Protein AF-A0A661NWC5-F1 (afdb_monomer_lite)

Structure (mmCIF, N/CA/C/O backbone):
data_AF-A0A661NWC5-F1
#
_entry.id   AF-A0A661NWC5-F1
#
loop_
_atom_site.group_PDB
_atom_site.id
_atom_site.type_symbol
_atom_site.label_atom_id
_atom_site.label_alt_id
_atom_site.label_comp_id
_atom_site.label_asym_id
_atom_site.label_entity_id
_atom_site.label_seq_id
_atom_site.pdbx_PDB_ins_code
_atom_site.Cartn_x
_atom_site.Cartn_y
_atom_site.Cartn_z
_atom_site.occupancy
_atom_site.B_iso_or_equiv
_atom_site.auth_seq_id
_atom_site.auth_comp_id
_atom_site.auth_asym_id
_atom_site.auth_atom_id
_atom_site.pdbx_PDB_model_num
ATOM 1 N N . MET A 1 1 ? -30.680 -27.297 28.674 1.00 61.94 1 MET A N 1
ATOM 2 C CA . MET A 1 1 ? -30.090 -26.200 27.873 1.00 61.94 1 MET A CA 1
ATOM 3 C C . MET A 1 1 ? -28.987 -25.549 28.690 1.00 61.94 1 MET A C 1
ATOM 5 O O . MET A 1 1 ? -29.243 -25.219 29.840 1.00 61.94 1 MET A O 1
ATOM 9 N N . ALA A 1 2 ? -27.773 -25.426 28.151 1.00 77.12 2 ALA A N 1
ATOM 10 C CA . ALA A 1 2 ? -26.668 -24.765 28.848 1.00 77.12 2 ALA A CA 1
ATOM 11 C C . ALA A 1 2 ? -26.857 -23.238 28.813 1.00 77.12 2 ALA A C 1
ATOM 13 O O . ALA A 1 2 ? -27.143 -22.677 27.757 1.00 77.12 2 ALA A O 1
ATOM 14 N N . LYS A 1 3 ? -26.712 -22.567 29.961 1.00 83.31 3 LYS A N 1
ATOM 15 C CA . LYS A 1 3 ? -26.749 -21.101 30.053 1.00 83.31 3 LYS A CA 1
ATOM 16 C C . LYS A 1 3 ? -25.387 -20.556 29.621 1.00 83.31 3 LYS A C 1
ATOM 18 O O . LYS A 1 3 ? -24.421 -20.681 30.365 1.00 83.31 3 LYS A O 1
ATOM 23 N N . VAL A 1 4 ? -25.308 -19.968 28.429 1.00 86.00 4 VAL A N 1
ATOM 24 C CA . VAL A 1 4 ? -24.108 -19.245 27.984 1.00 86.00 4 VAL A CA 1
ATOM 25 C C . VAL A 1 4 ? -24.123 -17.862 28.632 1.00 86.00 4 VAL A C 1
ATOM 27 O O . VAL A 1 4 ? -25.045 -17.081 28.404 1.00 86.00 4 VAL A O 1
ATOM 30 N N . ILE A 1 5 ? -23.131 -17.575 29.477 1.00 88.88 5 ILE A N 1
ATOM 31 C CA . ILE A 1 5 ? -22.942 -16.255 30.089 1.00 88.88 5 ILE A CA 1
ATOM 32 C C . ILE A 1 5 ? -21.983 -15.478 29.187 1.00 88.88 5 ILE A C 1
ATOM 34 O O . ILE A 1 5 ? -20.805 -15.814 29.099 1.00 88.88 5 ILE A O 1
ATOM 38 N N . LEU A 1 6 ? -22.501 -14.473 28.484 1.00 89.06 6 LEU A N 1
ATOM 39 C CA . LEU A 1 6 ? -21.695 -13.575 27.664 1.00 89.06 6 LEU A CA 1
ATOM 40 C C . LEU A 1 6 ? -21.258 -12.378 28.508 1.00 89.06 6 LEU A C 1
ATOM 42 O O . LEU A 1 6 ? -22.082 -11.754 29.175 1.00 89.06 6 LEU A O 1
ATOM 46 N N . HIS A 1 7 ? -19.970 -12.051 28.448 1.00 87.19 7 HIS A N 1
ATOM 47 C CA . HIS A 1 7 ? -19.422 -10.824 29.013 1.00 87.19 7 HIS A CA 1
ATOM 48 C C . HIS A 1 7 ? -19.127 -9.853 27.865 1.00 87.19 7 HIS A C 1
ATOM 50 O O . HIS A 1 7 ? -18.389 -10.229 26.951 1.00 87.19 7 HIS A O 1
ATOM 56 N N . PRO A 1 8 ? -19.698 -8.636 27.869 1.00 86.56 8 PRO A N 1
ATOM 57 C CA . PRO A 1 8 ? -19.384 -7.647 26.849 1.00 86.56 8 PRO A CA 1
ATOM 58 C C . PRO A 1 8 ? -17.909 -7.240 26.946 1.00 86.56 8 PRO A C 1
ATOM 60 O O . PRO A 1 8 ? -17.355 -7.118 28.040 1.00 86.56 8 PRO A O 1
ATOM 63 N N . ILE A 1 9 ? -17.273 -7.040 25.792 1.00 90.50 9 ILE A N 1
ATOM 64 C CA . ILE A 1 9 ? -15.918 -6.492 25.707 1.00 90.50 9 ILE A CA 1
ATOM 65 C C . ILE A 1 9 ? -16.049 -4.992 25.442 1.00 90.50 9 ILE A C 1
ATOM 67 O O . ILE A 1 9 ? -16.525 -4.597 24.382 1.00 90.50 9 ILE A O 1
ATOM 71 N N . GLY A 1 10 ? -15.593 -4.174 26.392 1.00 88.69 10 GLY A N 1
ATOM 72 C CA . GLY A 1 10 ? -15.628 -2.712 26.291 1.00 88.69 10 GLY A CA 1
ATOM 73 C C . GLY A 1 10 ? -16.987 -2.089 26.630 1.00 88.69 10 GLY A C 1
ATOM 74 O O . GLY A 1 10 ? -17.879 -2.757 27.150 1.00 88.69 10 GLY A O 1
ATOM 75 N N . SER A 1 11 ? -17.106 -0.790 26.358 1.00 89.88 11 SER A N 1
ATOM 76 C CA . SER A 1 11 ? -18.326 0.018 26.493 1.00 89.88 11 SER A CA 1
ATOM 77 C C . SER A 1 11 ? -18.811 0.481 25.118 1.00 89.88 11 SER A C 1
ATOM 79 O O . SER A 1 11 ? -18.056 0.419 24.139 1.00 89.88 11 SER A O 1
ATOM 81 N N . SER A 1 12 ? -20.05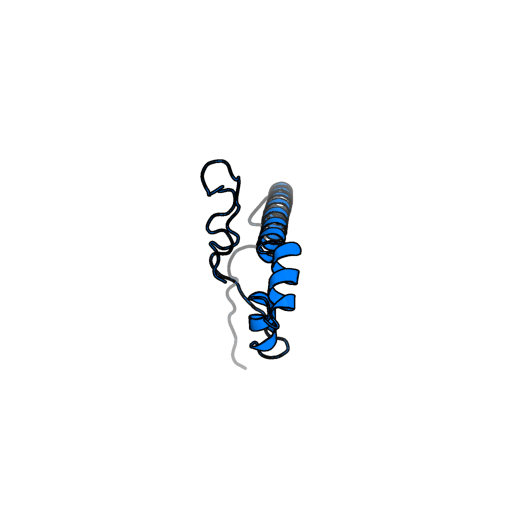2 0.964 25.030 1.00 90.44 12 SER A N 1
ATOM 82 C CA . SER A 1 12 ? -20.527 1.585 23.789 1.00 90.44 12 SER A CA 1
ATOM 83 C C . SER A 1 12 ? -19.736 2.865 23.482 1.00 90.44 12 SER A C 1
ATOM 85 O O . SER A 1 12 ? -19.072 3.435 24.355 1.00 90.44 12 SER A O 1
ATOM 87 N N . VAL A 1 13 ? -19.769 3.318 22.227 1.00 90.50 13 VAL A N 1
ATOM 88 C CA . VAL A 1 13 ? -19.083 4.561 21.836 1.00 90.50 13 VAL A CA 1
ATOM 89 C C . VAL A 1 13 ? -19.715 5.750 22.553 1.00 90.50 13 VAL A C 1
ATOM 91 O O . VAL A 1 13 ? -18.996 6.633 23.011 1.00 90.50 13 VAL A O 1
ATOM 94 N N . GLU A 1 14 ? -21.039 5.728 22.694 1.00 89.38 14 GLU A N 1
ATOM 95 C CA . GLU A 1 14 ? -21.841 6.748 23.362 1.00 89.38 14 GLU A CA 1
ATOM 96 C C . GLU A 1 14 ? -21.522 6.843 24.861 1.00 89.38 14 GLU A C 1
ATOM 98 O O . GLU A 1 14 ? -21.565 7.929 25.433 1.00 89.38 14 GLU A O 1
ATOM 103 N N . GLU A 1 15 ? -21.184 5.715 25.495 1.00 89.38 15 GLU A N 1
ATOM 104 C CA . GLU A 1 15 ? -20.727 5.661 26.889 1.00 89.38 15 GLU A CA 1
ATOM 105 C C . GLU A 1 15 ? -19.259 6.081 27.040 1.00 89.38 15 GLU A C 1
ATOM 107 O O . GLU A 1 15 ? -18.887 6.683 28.047 1.00 89.38 15 GLU A O 1
ATOM 112 N N . ALA A 1 16 ? -18.413 5.748 26.062 1.00 87.81 16 ALA A N 1
ATOM 113 C CA . ALA A 1 16 ? -16.971 5.977 26.131 1.00 87.81 16 ALA A CA 1
ATOM 114 C C . ALA A 1 16 ? -16.560 7.417 25.791 1.00 87.81 16 ALA A C 1
ATOM 116 O O . ALA A 1 16 ? -15.547 7.902 26.299 1.00 87.81 16 ALA A O 1
ATOM 117 N N . LEU A 1 17 ? -17.288 8.072 24.881 1.00 89.50 17 LEU A N 1
ATOM 118 C CA . LEU A 1 17 ? -16.904 9.333 24.247 1.00 89.50 17 LEU A CA 1
ATOM 119 C C . LEU A 1 17 ? -18.129 10.211 23.977 1.00 89.50 17 LEU A C 1
ATOM 121 O O . LEU A 1 17 ? -19.195 9.734 23.596 1.00 89.50 17 LEU A O 1
ATOM 125 N N . ALA A 1 18 ? -17.948 11.529 24.070 1.00 85.31 18 ALA A N 1
ATOM 126 C CA . ALA A 1 18 ? -18.942 12.459 23.552 1.00 85.31 18 ALA A CA 1
ATOM 127 C C . ALA A 1 18 ? -19.073 12.295 22.024 1.00 85.31 18 ALA A C 1
ATOM 129 O O . ALA A 1 18 ? -18.071 12.164 21.317 1.00 85.31 18 ALA A O 1
ATOM 130 N N . GLY A 1 19 ? -20.300 12.361 21.493 1.00 82.69 19 GLY A N 1
ATOM 131 C CA . GLY A 1 19 ? -20.558 12.151 20.059 1.00 8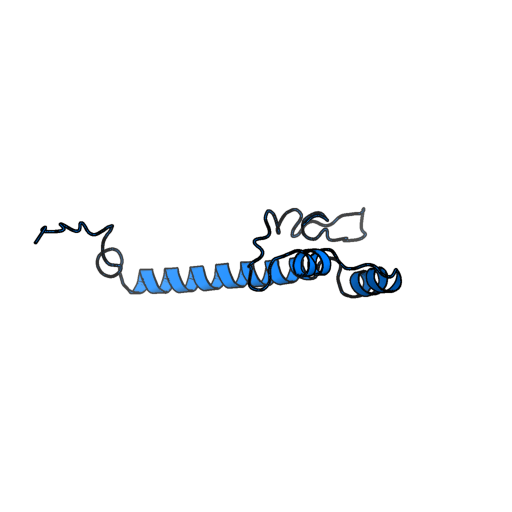2.69 19 GLY A CA 1
ATOM 132 C C . GLY A 1 19 ? -19.744 13.074 19.139 1.00 82.69 19 GLY A C 1
ATOM 133 O O . GLY A 1 19 ? -19.239 12.636 18.109 1.00 82.69 19 GLY A O 1
ATOM 134 N N . GLN A 1 20 ? -19.517 14.328 19.545 1.00 85.12 20 GLN A N 1
ATOM 135 C CA . GLN A 1 20 ? -18.685 15.273 18.790 1.00 85.12 20 GLN A CA 1
ATOM 136 C C . GLN A 1 20 ? -17.212 14.833 18.702 1.00 85.12 20 GLN A C 1
ATOM 138 O O . GLN A 1 20 ? -16.574 15.010 17.658 1.00 85.12 20 GLN A O 1
ATOM 143 N N . ASP A 1 21 ? -16.667 14.246 19.769 1.00 93.12 21 ASP A N 1
ATOM 144 C CA . ASP A 1 21 ? -15.294 13.735 19.784 1.00 93.12 21 ASP A CA 1
ATOM 145 C C . ASP A 1 21 ? -15.169 12.491 18.905 1.00 93.12 21 ASP A C 1
ATOM 147 O O . ASP A 1 21 ? -14.182 12.341 18.178 1.00 93.12 21 ASP A O 1
ATOM 151 N N . TYR A 1 22 ? -16.184 11.621 18.917 1.00 93.31 22 TYR A N 1
ATOM 152 C CA . TYR A 1 22 ? -16.251 10.472 18.018 1.00 93.31 22 TYR A CA 1
ATOM 153 C C . TYR A 1 22 ? -16.230 10.907 16.549 1.00 93.31 22 TYR A C 1
ATOM 155 O O . TYR A 1 22 ? -15.340 10.484 15.809 1.00 93.31 22 TYR A O 1
ATOM 163 N N . GLU A 1 23 ? -17.125 11.808 16.140 1.00 93.94 23 GLU A N 1
ATOM 164 C CA . GLU A 1 23 ? -17.196 12.273 14.748 1.00 93.94 23 GLU A CA 1
ATOM 165 C C . GLU A 1 23 ? -15.900 12.960 14.302 1.00 93.94 23 GLU A C 1
ATOM 167 O O . GLU A 1 23 ? -15.389 12.710 13.206 1.00 93.94 23 GLU A O 1
ATOM 172 N N . THR A 1 24 ? -15.299 13.763 15.184 1.00 96.19 24 THR A N 1
ATOM 173 C CA . THR A 1 24 ? -14.002 14.407 14.928 1.00 96.19 24 THR A CA 1
ATOM 174 C C . THR A 1 24 ? -12.898 13.367 14.715 1.00 96.19 24 THR A C 1
ATOM 176 O O . THR A 1 24 ? -12.087 13.478 13.787 1.00 96.19 24 THR A O 1
ATOM 179 N N . ASN A 1 25 ? -12.868 12.319 15.541 1.00 95.94 25 ASN A N 1
ATOM 180 C CA . ASN A 1 25 ? -11.912 11.224 15.405 1.00 95.94 25 ASN A CA 1
ATOM 181 C C . ASN A 1 25 ? -12.138 10.416 14.124 1.00 95.94 25 ASN A C 1
ATOM 183 O O . ASN A 1 25 ? -11.168 10.123 13.421 1.00 95.94 25 ASN A O 1
ATOM 187 N N . VAL A 1 26 ? -13.392 10.105 13.790 1.00 96.62 26 VAL A N 1
ATOM 188 C CA . VAL A 1 26 ? -13.764 9.402 12.556 1.00 96.62 26 VAL A CA 1
ATOM 189 C C . VAL A 1 26 ? -13.327 10.201 11.332 1.00 96.62 26 VAL A C 1
ATOM 191 O O . VAL A 1 26 ? -12.666 9.645 10.452 1.00 96.62 26 VAL A O 1
ATOM 194 N N . ALA A 1 27 ? -13.631 11.499 11.278 1.00 97.88 27 ALA A N 1
ATOM 195 C CA . ALA A 1 27 ? -13.236 12.367 10.171 1.00 97.88 27 ALA A CA 1
ATOM 196 C C . ALA A 1 27 ? -11.709 12.402 9.998 1.00 97.88 27 ALA A C 1
ATOM 198 O O . ALA A 1 27 ? -11.193 12.164 8.903 1.00 97.88 27 ALA A O 1
ATOM 199 N N . ARG A 1 28 ? -10.975 12.593 11.101 1.00 98.25 28 ARG A N 1
ATOM 200 C CA . ARG A 1 28 ? -9.506 12.599 11.110 1.00 98.25 28 ARG A CA 1
ATOM 201 C C . ARG A 1 28 ? -8.910 11.266 10.649 1.00 98.25 28 ARG A C 1
ATOM 203 O O . ARG A 1 28 ? -7.898 11.255 9.948 1.00 98.25 28 ARG A O 1
ATOM 210 N N . MET A 1 29 ? -9.501 10.140 11.047 1.00 98.31 29 MET A N 1
ATOM 211 C CA . MET A 1 29 ? -9.042 8.818 10.613 1.00 98.31 29 MET A CA 1
ATOM 212 C C . MET A 1 29 ? -9.338 8.569 9.135 1.00 98.31 29 MET A C 1
ATOM 214 O O . MET A 1 29 ? -8.452 8.092 8.431 1.00 98.31 29 MET A O 1
ATOM 218 N N . LYS A 1 30 ? -10.519 8.961 8.640 1.00 98.56 30 LYS A N 1
ATOM 219 C CA . LYS A 1 30 ? -10.867 8.875 7.212 1.00 98.56 30 LYS A CA 1
ATOM 220 C C . LYS A 1 30 ? -9.869 9.638 6.342 1.00 98.56 30 LYS A C 1
ATOM 222 O O . LYS A 1 30 ? -9.368 9.079 5.370 1.00 98.56 30 LYS A O 1
ATOM 227 N N . GLU A 1 31 ? -9.526 10.868 6.721 1.00 98.50 31 GLU A N 1
ATOM 228 C CA . GLU A 1 31 ? -8.532 11.679 6.005 1.00 98.50 31 GLU A CA 1
ATOM 229 C C . GLU A 1 31 ? -7.161 10.980 5.946 1.00 98.50 31 GLU A C 1
ATOM 231 O O . GLU A 1 31 ? -6.538 10.877 4.886 1.00 98.50 31 GLU A O 1
ATOM 236 N N . ARG A 1 32 ? -6.690 10.453 7.084 1.00 98.38 32 ARG A N 1
ATOM 237 C CA . ARG A 1 32 ? -5.400 9.751 7.162 1.00 98.38 32 ARG A CA 1
ATOM 238 C C . ARG A 1 32 ? -5.392 8.469 6.338 1.00 98.38 32 ARG A C 1
ATOM 240 O O . ARG A 1 32 ? -4.399 8.216 5.658 1.00 98.38 32 ARG A O 1
ATOM 247 N N . THR A 1 33 ? -6.470 7.690 6.378 1.00 98.19 33 THR A N 1
ATOM 248 C CA . THR A 1 33 ? -6.611 6.471 5.573 1.00 98.19 33 THR A CA 1
ATOM 249 C C . THR A 1 33 ? -6.585 6.805 4.087 1.00 98.19 33 THR A C 1
ATOM 251 O O . THR A 1 33 ? -5.732 6.279 3.380 1.00 98.19 33 THR A O 1
ATOM 254 N N . ALA A 1 34 ? -7.389 7.775 3.640 1.00 98.38 34 ALA A N 1
ATOM 255 C CA . ALA A 1 34 ? -7.408 8.209 2.242 1.00 98.38 34 ALA A CA 1
ATOM 256 C C . ALA A 1 34 ? -6.023 8.672 1.760 1.00 98.38 34 ALA A C 1
ATOM 258 O O . ALA A 1 34 ? -5.579 8.326 0.663 1.00 98.38 34 ALA A O 1
ATOM 259 N N . LYS A 1 35 ? -5.289 9.401 2.610 1.00 97.88 35 LYS A N 1
ATOM 260 C CA . LYS A 1 35 ? -3.906 9.799 2.329 1.00 97.88 35 LYS A CA 1
ATOM 261 C C . LYS A 1 35 ? -2.973 8.599 2.173 1.00 97.88 35 LYS A C 1
ATOM 263 O O . LYS A 1 35 ? -2.108 8.625 1.302 1.00 97.88 35 LYS A O 1
ATOM 268 N N . LEU A 1 36 ? -3.088 7.575 3.016 1.00 97.12 36 LEU A N 1
ATOM 269 C CA . LEU A 1 36 ? -2.261 6.373 2.894 1.00 97.12 36 LEU A CA 1
ATOM 270 C C . LEU A 1 36 ? -2.633 5.557 1.654 1.00 97.12 36 LEU A C 1
ATOM 272 O O . LEU A 1 36 ? -1.730 5.066 0.983 1.00 97.12 36 LEU A O 1
ATOM 276 N N . ASP A 1 37 ? -3.916 5.462 1.319 1.00 96.81 37 ASP A N 1
ATOM 277 C CA . ASP A 1 37 ? -4.389 4.717 0.150 1.00 96.81 37 ASP A CA 1
ATOM 278 C C . ASP A 1 37 ? -3.924 5.361 -1.156 1.00 96.81 37 ASP A C 1
ATOM 280 O O . ASP A 1 37 ? -3.372 4.669 -2.009 1.00 96.81 37 ASP A O 1
ATOM 284 N N . GLY A 1 38 ? -4.008 6.691 -1.269 1.00 97.38 38 GLY A N 1
ATOM 285 C CA . GLY A 1 38 ? -3.456 7.413 -2.420 1.00 97.38 38 GLY A CA 1
ATOM 286 C C . GLY A 1 38 ? -1.950 7.186 -2.594 1.00 97.38 38 GLY A C 1
ATOM 287 O O . GLY A 1 38 ? -1.474 6.954 -3.701 1.00 97.38 38 GLY A O 1
ATOM 288 N N . ARG A 1 39 ? -1.190 7.160 -1.492 1.00 96.75 39 ARG A N 1
ATOM 289 C CA . ARG A 1 39 ? 0.256 6.877 -1.530 1.00 96.75 39 ARG A CA 1
ATOM 290 C C . ARG A 1 39 ? 0.567 5.425 -1.885 1.00 96.75 39 ARG A C 1
ATOM 292 O O . ARG A 1 39 ? 1.568 5.165 -2.545 1.00 96.75 39 ARG A O 1
ATOM 299 N N . ARG A 1 40 ? -0.252 4.465 -1.438 1.00 96.19 40 ARG A N 1
ATOM 300 C CA . ARG A 1 40 ? -0.109 3.057 -1.845 1.00 96.19 40 ARG A CA 1
ATOM 301 C C . ARG A 1 40 ? -0.394 2.891 -3.331 1.00 96.19 40 ARG A C 1
ATOM 303 O O . ARG A 1 40 ? 0.343 2.157 -3.977 1.00 96.19 40 ARG A O 1
ATOM 310 N N . ALA A 1 41 ? -1.398 3.590 -3.861 1.00 95.31 41 ALA A N 1
ATOM 311 C CA . ALA A 1 41 ? -1.686 3.599 -5.291 1.00 95.31 41 ALA A CA 1
ATOM 312 C C . ALA A 1 41 ? -0.493 4.143 -6.096 1.00 95.31 41 ALA A C 1
ATOM 314 O O . ALA A 1 41 ? -0.041 3.475 -7.018 1.00 95.31 41 ALA A O 1
ATOM 315 N N . GLU A 1 42 ? 0.095 5.269 -5.673 1.00 95.19 42 GLU A N 1
ATOM 316 C CA . GLU A 1 42 ? 1.318 5.826 -6.278 1.00 95.19 42 GLU A CA 1
ATOM 317 C C . GLU A 1 42 ? 2.475 4.810 -6.282 1.00 95.19 42 GLU A C 1
ATOM 319 O O . GLU A 1 42 ? 3.109 4.574 -7.307 1.00 95.19 42 GLU A O 1
ATOM 324 N N . VAL A 1 43 ? 2.740 4.149 -5.150 1.00 95.94 43 VAL A N 1
ATOM 325 C CA . VAL A 1 43 ? 3.781 3.110 -5.076 1.00 95.94 43 VAL A CA 1
ATOM 326 C C . VAL A 1 43 ? 3.458 1.912 -5.978 1.00 95.94 43 VAL A C 1
ATOM 328 O O . VAL A 1 43 ? 4.365 1.336 -6.584 1.00 95.94 43 VAL A O 1
ATOM 331 N N . HIS A 1 44 ? 2.184 1.530 -6.076 1.00 94.56 44 HIS A N 1
ATOM 332 C CA . HIS A 1 44 ? 1.726 0.396 -6.877 1.00 94.56 44 HIS A CA 1
ATOM 333 C C . HIS A 1 44 ? 1.961 0.609 -8.383 1.00 94.56 44 HIS A C 1
ATOM 335 O O . HIS A 1 44 ? 2.227 -0.358 -9.099 1.00 94.56 44 HIS A O 1
ATOM 341 N N . GLU A 1 45 ? 1.959 1.855 -8.868 1.00 93.19 45 GLU A N 1
ATOM 342 C CA . GLU A 1 45 ? 2.349 2.192 -10.251 1.00 93.19 45 GLU A CA 1
ATOM 343 C C . GLU A 1 45 ? 3.819 1.840 -10.560 1.00 93.19 45 GLU A C 1
ATOM 345 O O . GLU A 1 45 ? 4.226 1.735 -11.725 1.00 93.19 45 GLU A O 1
ATOM 350 N N . GLY A 1 46 ? 4.632 1.625 -9.522 1.00 92.94 46 GLY A N 1
ATOM 351 C CA . GLY A 1 46 ? 6.033 1.266 -9.642 1.00 92.94 46 GLY A CA 1
ATOM 352 C C . GLY A 1 46 ? 6.821 2.350 -10.374 1.00 92.94 46 GLY A C 1
ATOM 353 O O . GLY A 1 46 ? 6.729 3.535 -10.078 1.00 92.94 46 GLY A O 1
ATOM 354 N N . TRP A 1 47 ? 7.634 1.949 -11.349 1.00 92.88 47 TRP A N 1
ATOM 355 C CA . TRP A 1 47 ? 8.495 2.864 -12.110 1.00 92.88 47 TRP A CA 1
ATOM 356 C C . TRP A 1 47 ? 7.760 3.600 -13.250 1.00 92.88 47 TRP A C 1
ATOM 358 O O . TRP A 1 47 ? 8.406 4.181 -14.130 1.00 92.88 47 TRP A O 1
ATOM 368 N N . GLY A 1 48 ? 6.425 3.556 -13.258 1.00 92.75 48 GLY A N 1
ATOM 369 C CA . GLY A 1 48 ? 5.568 4.246 -14.215 1.00 92.75 48 GLY A CA 1
ATOM 370 C C . GLY A 1 48 ? 5.452 3.568 -15.591 1.00 92.75 48 GLY A C 1
ATOM 371 O O . GLY A 1 48 ? 6.140 2.583 -15.893 1.00 92.75 48 GLY A O 1
ATOM 372 N N . PRO A 1 49 ? 4.606 4.120 -16.481 1.00 95.00 49 PRO A N 1
ATOM 373 C CA . PRO A 1 49 ? 4.181 3.467 -17.725 1.00 95.00 49 PRO A CA 1
ATOM 374 C C . PRO A 1 49 ? 5.338 3.177 -18.689 1.00 95.00 49 PRO A C 1
ATOM 376 O O . PRO A 1 49 ? 5.401 2.108 -19.291 1.00 95.00 49 PRO A O 1
ATOM 379 N N . LYS A 1 50 ? 6.336 4.067 -18.763 1.00 94.62 50 LYS A N 1
ATOM 380 C CA . LYS A 1 50 ? 7.534 3.858 -19.597 1.00 94.62 50 LYS A CA 1
ATOM 381 C C . LYS A 1 50 ? 8.313 2.600 -19.198 1.00 94.62 50 LYS A C 1
ATOM 383 O O . LYS A 1 50 ? 8.895 1.929 -20.052 1.00 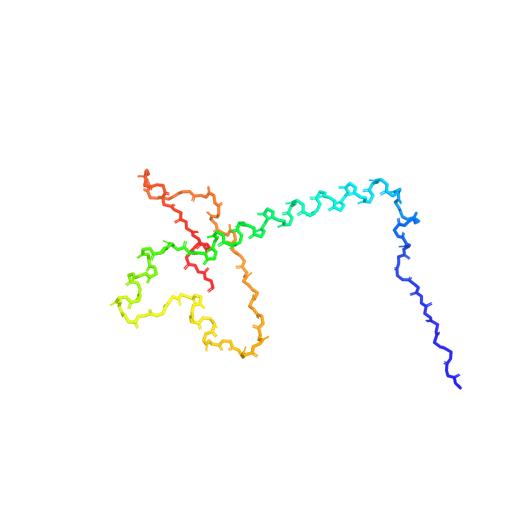94.62 50 LYS A O 1
ATOM 388 N N . TYR A 1 51 ? 8.374 2.288 -17.901 1.00 93.81 51 TYR A N 1
ATOM 389 C CA . TYR A 1 51 ? 9.048 1.083 -17.427 1.00 93.81 51 TYR A CA 1
ATOM 390 C C . TYR A 1 51 ? 8.233 -0.166 -17.755 1.00 93.81 51 TYR A C 1
ATOM 392 O O . TYR A 1 51 ? 8.815 -1.147 -18.220 1.00 93.81 51 TYR A O 1
ATOM 400 N N . VAL A 1 52 ? 6.913 -0.102 -17.562 1.00 96.12 52 VAL A N 1
ATOM 401 C CA . VAL A 1 52 ? 5.965 -1.169 -17.912 1.00 96.12 52 VAL A CA 1
ATOM 402 C C . VAL A 1 52 ? 6.106 -1.540 -19.390 1.00 96.12 52 VAL A C 1
ATOM 404 O O . VAL A 1 52 ? 6.470 -2.673 -19.701 1.00 96.12 52 VAL A O 1
ATOM 407 N N . GLU A 1 53 ? 6.001 -0.563 -20.295 1.00 97.31 53 GLU A N 1
ATOM 408 C CA . GLU A 1 53 ? 6.179 -0.780 -21.737 1.00 97.31 53 GLU A CA 1
ATOM 409 C C . GLU A 1 53 ? 7.532 -1.418 -22.076 1.00 97.31 53 GLU A C 1
ATOM 411 O O . GLU A 1 53 ? 7.626 -2.313 -22.914 1.00 97.31 53 GLU A O 1
ATOM 416 N N . ARG A 1 54 ? 8.615 -0.967 -21.432 1.00 97.62 54 ARG A N 1
ATOM 417 C CA . ARG A 1 54 ? 9.960 -1.511 -21.665 1.00 97.62 54 ARG A CA 1
ATOM 418 C C . ARG A 1 54 ? 10.091 -2.957 -21.186 1.00 97.62 54 ARG A C 1
ATOM 420 O O . ARG A 1 54 ? 10.858 -3.716 -21.779 1.00 97.62 54 ARG A O 1
ATOM 427 N N . VAL A 1 55 ? 9.405 -3.328 -20.107 1.00 97.38 55 VAL A N 1
ATOM 428 C CA . VAL A 1 55 ? 9.355 -4.705 -19.596 1.00 97.38 55 VAL A CA 1
ATOM 429 C C . VAL A 1 55 ? 8.551 -5.590 -20.547 1.00 97.38 55 VAL A C 1
ATOM 431 O O . VAL A 1 55 ? 9.061 -6.634 -20.962 1.00 97.38 55 VAL A O 1
ATOM 434 N N . HIS A 1 56 ? 7.385 -5.127 -21.000 1.00 98.19 56 HIS A N 1
ATOM 435 C CA . HIS A 1 56 ? 6.550 -5.847 -21.967 1.00 98.19 56 HIS A CA 1
ATOM 436 C C . HIS A 1 56 ? 7.222 -6.012 -23.332 1.00 98.19 56 HIS A C 1
ATOM 438 O O . HIS A 1 56 ? 7.204 -7.108 -23.884 1.00 98.19 56 HIS A O 1
ATOM 444 N N . LYS A 1 57 ? 7.927 -4.990 -23.842 1.00 98.25 57 LYS A N 1
ATOM 445 C CA . LYS A 1 57 ? 8.737 -5.087 -25.079 1.00 98.25 57 LYS A CA 1
ATOM 446 C C . LYS A 1 57 ? 9.817 -6.170 -25.014 1.00 98.25 57 LYS A C 1
ATOM 448 O O . LYS A 1 57 ? 10.276 -6.638 -26.050 1.00 98.25 57 LYS A O 1
ATOM 453 N N . LYS A 1 58 ? 10.236 -6.571 -23.809 1.00 98.12 58 LYS A N 1
ATOM 454 C CA . LYS A 1 58 ? 11.178 -7.679 -23.587 1.00 98.12 58 LYS A CA 1
ATOM 455 C C . LYS A 1 58 ? 10.484 -9.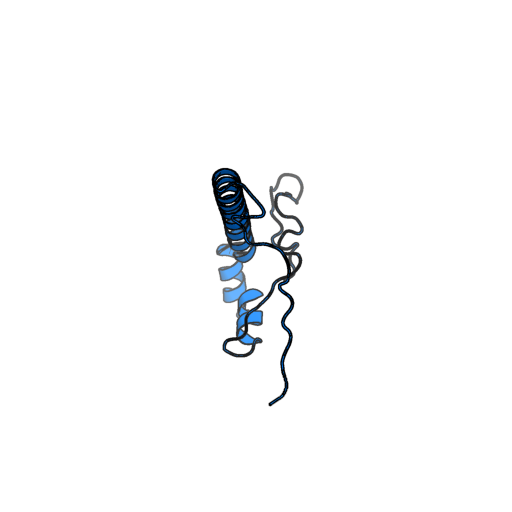036 -23.419 1.00 98.12 58 LYS A C 1
ATOM 457 O O . LYS A 1 58 ? 11.156 -9.992 -23.042 1.00 98.12 58 LYS A O 1
ATOM 462 N N . GLY A 1 59 ? 9.169 -9.118 -23.626 1.00 98.12 59 GLY A N 1
ATOM 463 C CA . GLY A 1 59 ? 8.373 -10.327 -23.403 1.00 98.12 59 GLY A CA 1
ATOM 464 C C . GLY A 1 59 ? 8.278 -10.730 -21.930 1.00 98.12 59 GLY A C 1
ATOM 465 O O . GLY A 1 59 ? 8.127 -11.909 -21.627 1.00 98.12 59 GLY A O 1
ATOM 466 N N . LYS A 1 60 ? 8.439 -9.780 -21.000 1.00 98.25 60 LYS A N 1
ATOM 467 C CA . LYS A 1 60 ? 8.406 -10.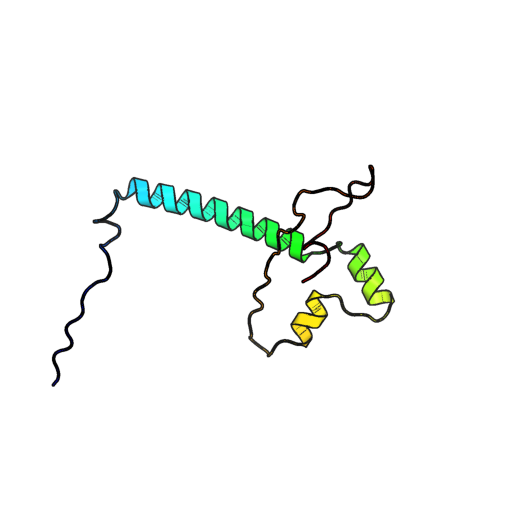038 -19.554 1.00 98.25 60 LYS A CA 1
ATOM 468 C C . LYS A 1 60 ? 7.170 -9.407 -18.930 1.00 98.25 60 LYS A C 1
ATOM 470 O O . LYS A 1 60 ? 6.741 -8.351 -19.370 1.00 98.25 60 LYS A O 1
ATOM 475 N N . MET A 1 61 ? 6.681 -10.017 -17.855 1.00 98.00 61 MET A N 1
ATOM 476 C CA . MET A 1 61 ? 5.660 -9.444 -16.974 1.00 98.00 61 MET A CA 1
ATOM 477 C C . MET A 1 61 ? 6.298 -8.501 -15.945 1.00 98.00 61 MET A C 1
ATOM 479 O O . MET A 1 61 ? 7.450 -8.723 -15.528 1.00 98.00 61 MET A O 1
ATOM 483 N N . THR A 1 62 ? 5.559 -7.478 -15.519 1.00 96.88 62 THR A N 1
ATOM 484 C CA . THR A 1 62 ? 5.879 -6.644 -14.351 1.00 96.88 62 THR A CA 1
ATOM 485 C C . THR A 1 62 ? 5.823 -7.468 -13.061 1.00 96.88 62 THR A C 1
ATOM 487 O O . THR A 1 62 ? 5.348 -8.601 -13.055 1.00 96.88 62 THR A O 1
ATOM 490 N N . SER A 1 63 ? 6.341 -6.931 -11.953 1.00 95.81 63 SER A N 1
ATOM 491 C CA . SER A 1 63 ? 6.303 -7.647 -10.672 1.00 95.81 63 SER A CA 1
ATOM 492 C C . SER A 1 63 ? 4.864 -7.899 -10.203 1.00 95.81 63 SER A C 1
ATOM 494 O O . SER A 1 63 ? 4.551 -9.021 -9.825 1.00 95.81 63 SER A O 1
ATOM 496 N N . TRP A 1 64 ? 3.975 -6.904 -10.312 1.00 95.75 64 TRP A N 1
ATOM 497 C CA . TRP A 1 64 ? 2.561 -7.048 -9.944 1.00 95.75 64 TRP A CA 1
ATOM 498 C C . TRP A 1 64 ? 1.814 -8.030 -10.844 1.00 95.75 64 TRP A C 1
ATOM 500 O O . TRP A 1 64 ? 1.084 -8.874 -10.342 1.00 95.75 64 TRP A O 1
ATOM 510 N N . GLU A 1 65 ? 2.061 -8.009 -12.155 1.00 96.88 65 GLU A N 1
ATOM 511 C CA . GLU A 1 65 ? 1.476 -8.998 -13.071 1.00 96.88 65 GLU A CA 1
ATOM 512 C C . GLU A 1 65 ? 1.889 -10.430 -12.707 1.00 96.88 65 GLU A C 1
ATOM 514 O O . GLU A 1 65 ? 1.079 -11.349 -12.804 1.00 96.88 65 GLU A O 1
ATOM 519 N N . ARG A 1 66 ? 3.140 -10.641 -12.273 1.00 97.69 66 ARG A N 1
ATOM 520 C CA . ARG A 1 66 ? 3.602 -11.967 -11.826 1.00 97.69 66 ARG A CA 1
ATOM 521 C C . ARG A 1 66 ? 2.898 -12.415 -10.555 1.00 97.69 66 ARG A C 1
ATOM 523 O O . ARG A 1 66 ? 2.568 -13.588 -10.454 1.00 97.69 66 ARG A O 1
ATOM 530 N N . ILE A 1 67 ? 2.690 -11.504 -9.605 1.00 97.12 67 ILE A N 1
ATOM 531 C CA . ILE A 1 67 ? 1.963 -11.801 -8.367 1.00 97.12 67 ILE A CA 1
ATOM 532 C C . ILE A 1 67 ? 0.515 -12.173 -8.690 1.00 97.12 67 ILE A C 1
ATOM 534 O O . ILE A 1 67 ? 0.036 -13.200 -8.222 1.00 97.12 67 ILE A O 1
ATOM 538 N N . GLU A 1 68 ? -0.155 -11.391 -9.537 1.00 96.38 68 GLU A N 1
ATOM 539 C CA . GLU A 1 68 ? -1.539 -11.655 -9.945 1.00 96.38 68 GLU A CA 1
ATOM 540 C C . GLU A 1 68 ? -1.694 -12.980 -10.704 1.00 96.38 68 GLU A C 1
ATOM 542 O O . GLU A 1 68 ? -2.705 -13.654 -10.552 1.00 96.38 68 GLU A O 1
ATOM 547 N N . ALA A 1 69 ? -0.690 -13.390 -11.483 1.00 97.44 69 ALA A N 1
ATOM 548 C CA . ALA A 1 69 ? -0.692 -14.695 -12.143 1.00 97.44 69 ALA A CA 1
ATOM 549 C C . ALA A 1 69 ? -0.321 -15.865 -11.215 1.00 97.44 69 ALA A C 1
ATOM 551 O O . ALA A 1 69 ? -0.627 -17.010 -11.537 1.00 97.44 69 ALA A O 1
ATOM 552 N N . LEU A 1 70 ? 0.375 -15.594 -10.107 1.00 98.12 70 LEU A N 1
ATOM 553 C CA . LEU A 1 70 ? 0.803 -16.606 -9.140 1.00 98.12 70 LEU A CA 1
ATOM 554 C C . LEU A 1 70 ? -0.258 -16.875 -8.069 1.00 98.12 70 LEU A C 1
ATOM 556 O O . LEU A 1 70 ? -0.340 -17.997 -7.577 1.00 98.12 70 LEU A O 1
ATOM 560 N N . LYS A 1 71 ? -1.014 -15.851 -7.663 1.00 97.62 71 LYS A N 1
ATOM 561 C CA . LYS A 1 71 ? -1.998 -15.973 -6.585 1.00 97.62 71 LYS A CA 1
ATOM 562 C C . LYS A 1 71 ? -3.189 -16.836 -7.005 1.00 97.62 71 LYS A C 1
ATOM 564 O O . LYS A 1 71 ? -3.571 -16.867 -8.175 1.00 97.62 71 LYS A O 1
ATOM 569 N N . ASP A 1 72 ? -3.830 -17.459 -6.021 1.00 98.38 72 ASP A N 1
ATOM 570 C CA . ASP A 1 72 ? -5.081 -18.171 -6.256 1.00 98.38 72 ASP A CA 1
ATOM 571 C C . ASP A 1 72 ? -6.203 -17.186 -6.650 1.00 98.38 72 ASP A C 1
ATOM 573 O O . ASP A 1 72 ? -6.277 -16.065 -6.122 1.00 98.38 72 ASP A O 1
ATOM 577 N N . PRO A 1 73 ? -7.106 -17.568 -7.573 1.00 96.50 73 PRO A N 1
ATOM 578 C CA . PRO A 1 73 ? -8.229 -16.723 -7.957 1.00 96.50 73 PRO A CA 1
ATOM 579 C C . PRO A 1 73 ? -9.081 -16.315 -6.750 1.00 96.50 73 PRO A C 1
ATOM 581 O O . PRO A 1 73 ? -9.541 -17.155 -5.980 1.00 96.50 73 PRO A O 1
ATOM 584 N N . GLY A 1 74 ? -9.321 -15.011 -6.609 1.00 95.81 74 GLY A N 1
ATOM 585 C CA . GLY A 1 74 ? -10.091 -14.448 -5.498 1.00 95.81 74 GLY A CA 1
ATOM 586 C C . GLY A 1 74 ? -9.295 -14.232 -4.208 1.00 95.81 74 GLY A C 1
ATOM 587 O O . GLY A 1 74 ? -9.861 -13.713 -3.250 1.00 95.81 74 GLY A O 1
ATOM 588 N N . SER A 1 75 ? -8.006 -14.579 -4.168 1.00 97.50 75 SER A N 1
ATOM 589 C CA . SER A 1 75 ? -7.147 -14.227 -3.038 1.00 97.50 75 SER A CA 1
ATOM 590 C C . SER A 1 75 ? -6.691 -12.768 -3.088 1.00 97.50 75 SER A C 1
ATOM 592 O O . SER A 1 75 ? -6.329 -12.227 -4.141 1.00 97.50 75 SER A O 1
ATOM 594 N N . ASP A 1 76 ? -6.659 -12.157 -1.907 1.00 96.19 76 ASP A N 1
ATOM 595 C CA . ASP A 1 76 ? -6.072 -10.842 -1.689 1.00 96.19 76 ASP A CA 1
ATOM 596 C C . ASP A 1 76 ? -4.547 -10.927 -1.574 1.00 96.19 76 ASP A C 1
ATOM 598 O O . ASP A 1 76 ? -3.983 -11.905 -1.078 1.00 96.19 76 ASP A O 1
ATOM 602 N N . VAL A 1 77 ? -3.874 -9.859 -1.999 1.00 95.38 77 VAL A N 1
ATOM 603 C CA . VAL A 1 77 ? -2.431 -9.680 -1.819 1.00 95.38 77 VAL A CA 1
ATOM 604 C C . VAL A 1 77 ? -2.210 -8.583 -0.787 1.00 95.38 77 VAL A C 1
ATOM 606 O O . VAL A 1 77 ? -2.673 -7.457 -0.959 1.00 95.38 77 VAL A O 1
ATOM 609 N N . PHE A 1 78 ? -1.456 -8.897 0.266 1.00 95.00 78 PHE A N 1
ATOM 610 C CA . PHE A 1 78 ? -1.116 -7.957 1.334 1.00 95.00 78 PHE A CA 1
ATOM 611 C C . PHE A 1 78 ? 0.361 -7.550 1.240 1.00 95.00 78 PHE A C 1
ATOM 613 O O . PHE A 1 78 ? 1.215 -8.209 1.838 1.00 95.00 78 PHE A O 1
ATOM 620 N N . PRO A 1 79 ? 0.701 -6.484 0.489 1.00 93.31 79 PRO A N 1
ATOM 621 C CA . PRO A 1 79 ? 2.080 -6.037 0.364 1.00 93.31 79 PRO A CA 1
ATOM 622 C C . PRO A 1 79 ? 2.605 -5.509 1.702 1.00 93.31 79 PRO A C 1
ATOM 624 O O . PRO A 1 79 ? 1.955 -4.714 2.387 1.00 93.31 79 PRO A O 1
ATOM 627 N N . ILE A 1 80 ? 3.820 -5.918 2.053 1.00 95.62 80 ILE A N 1
ATOM 628 C CA . ILE A 1 80 ? 4.530 -5.440 3.240 1.00 95.62 80 ILE A CA 1
ATOM 629 C C . ILE A 1 80 ? 5.539 -4.367 2.844 1.00 95.62 80 ILE A C 1
ATOM 631 O O . ILE A 1 80 ? 6.042 -4.354 1.724 1.00 95.62 80 ILE A O 1
ATOM 635 N N . ASN A 1 81 ? 5.867 -3.466 3.772 1.00 96.25 81 ASN A N 1
ATOM 636 C CA . ASN A 1 81 ? 6.939 -2.486 3.579 1.00 96.25 81 ASN A CA 1
ATOM 637 C C . ASN A 1 81 ? 6.783 -1.585 2.327 1.00 96.25 81 ASN A C 1
ATOM 639 O O . ASN A 1 81 ? 7.771 -1.058 1.821 1.00 96.25 81 ASN A O 1
ATOM 643 N N . SER A 1 82 ? 5.552 -1.320 1.862 1.00 95.69 82 SER A N 1
ATOM 644 C CA . SER A 1 82 ? 5.302 -0.534 0.635 1.00 95.69 82 SER A CA 1
ATOM 645 C C . SER A 1 82 ? 5.895 0.882 0.666 1.00 95.69 82 SER A C 1
ATOM 647 O O . SER A 1 82 ? 6.186 1.459 -0.373 1.00 95.69 82 SER A O 1
ATOM 649 N N . PHE A 1 83 ? 6.095 1.467 1.851 1.00 97.06 83 PHE A N 1
ATOM 650 C CA . PHE A 1 83 ? 6.635 2.824 1.985 1.00 97.06 83 PHE A CA 1
ATOM 651 C C . PHE A 1 83 ? 8.154 2.893 2.173 1.00 97.06 83 PHE A C 1
ATOM 653 O O . PHE A 1 83 ? 8.678 3.977 2.446 1.00 97.06 83 PHE A O 1
ATOM 660 N N . VAL A 1 84 ? 8.891 1.785 2.034 1.00 97.00 84 VAL A N 1
ATOM 661 C CA . VAL A 1 84 ? 10.359 1.868 2.052 1.00 97.00 84 VAL A CA 1
ATOM 662 C C . VAL A 1 84 ? 10.810 2.762 0.894 1.00 97.00 84 VAL A C 1
ATOM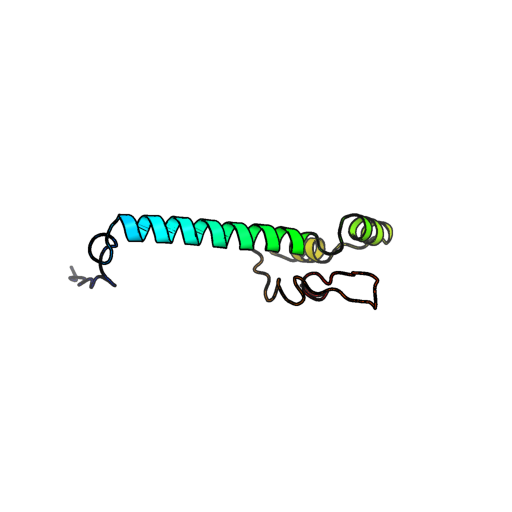 664 O O . VAL A 1 84 ? 10.399 2.582 -0.247 1.00 97.00 84 VAL A O 1
ATOM 667 N N . ASN A 1 85 ? 11.644 3.754 1.222 1.00 96.12 85 ASN A N 1
ATOM 668 C CA . ASN A 1 85 ? 12.121 4.823 0.337 1.00 96.12 85 ASN A CA 1
ATOM 669 C C . ASN A 1 85 ? 11.067 5.827 -0.165 1.00 96.12 85 ASN A C 1
ATOM 671 O O . ASN A 1 85 ? 11.422 6.709 -0.948 1.00 96.12 85 ASN A O 1
ATOM 675 N N . TYR A 1 86 ? 9.822 5.782 0.322 1.00 96.00 86 TYR A N 1
ATOM 676 C CA . TYR A 1 86 ? 8.805 6.765 -0.058 1.00 96.00 86 TYR A CA 1
ATOM 677 C C . TYR A 1 86 ? 9.242 8.196 0.305 1.00 96.00 86 TYR A C 1
ATOM 679 O O . TYR A 1 86 ? 9.647 8.465 1.439 1.00 96.00 86 TYR A O 1
ATOM 687 N N . GLY A 1 87 ? 9.175 9.113 -0.666 1.00 94.19 87 GLY A N 1
ATOM 688 C CA . GLY A 1 87 ? 9.588 10.513 -0.515 1.00 94.19 87 GLY A CA 1
ATOM 689 C C . GLY A 1 87 ? 11.103 10.759 -0.539 1.00 94.19 87 GLY A C 1
ATOM 690 O O . GLY A 1 87 ? 11.528 11.904 -0.385 1.00 94.19 87 GLY A O 1
ATOM 691 N N . LYS A 1 88 ? 11.933 9.722 -0.730 1.00 95.00 88 LYS A N 1
ATOM 692 C CA . LYS A 1 88 ? 13.384 9.873 -0.917 1.00 95.00 88 LYS A CA 1
ATOM 693 C C . LYS A 1 88 ? 13.730 9.946 -2.402 1.00 95.00 88 LYS A C 1
ATOM 695 O O . LYS A 1 88 ? 13.160 9.231 -3.219 1.00 95.00 88 LYS A O 1
ATOM 700 N N . THR A 1 89 ? 14.715 10.775 -2.731 1.00 94.44 89 THR A N 1
ATOM 701 C CA . THR A 1 89 ? 15.283 10.880 -4.080 1.00 94.44 89 THR A CA 1
ATOM 702 C C . THR A 1 89 ? 16.688 10.284 -4.115 1.00 94.44 89 THR A C 1
ATOM 704 O O . THR A 1 89 ? 17.420 10.336 -3.127 1.00 94.44 89 THR A O 1
ATOM 707 N N . PHE A 1 90 ? 17.065 9.713 -5.258 1.00 92.62 90 PHE A N 1
ATOM 708 C CA . PHE A 1 90 ? 18.343 9.035 -5.462 1.00 92.62 90 PHE A CA 1
ATOM 709 C C . PHE A 1 90 ? 19.028 9.477 -6.762 1.00 92.62 90 PHE A C 1
ATOM 711 O O . PHE A 1 90 ? 18.406 10.059 -7.658 1.00 92.62 90 PHE A O 1
ATOM 718 N N . GLY A 1 91 ? 20.315 9.132 -6.877 1.00 88.75 91 GLY A N 1
ATOM 719 C CA . GLY A 1 91 ? 21.105 9.287 -8.097 1.00 88.75 91 GLY A CA 1
ATOM 720 C C . GLY A 1 91 ? 21.593 10.711 -8.338 1.00 88.75 91 GLY A C 1
ATOM 721 O O . GLY A 1 91 ? 21.353 11.227 -9.424 1.00 88.75 91 GLY A O 1
ATOM 722 N N . ASP A 1 92 ? 22.229 11.324 -7.336 1.00 87.12 92 ASP A N 1
ATOM 723 C CA . ASP A 1 92 ? 22.978 12.591 -7.394 1.00 87.12 92 ASP A CA 1
ATOM 724 C C . ASP A 1 92 ? 22.418 13.603 -8.406 1.00 87.12 92 ASP A C 1
ATOM 726 O O . ASP A 1 92 ? 22.918 13.768 -9.518 1.00 87.12 92 ASP A O 1
ATOM 730 N N . GLY A 1 93 ? 21.311 14.250 -8.032 1.00 84.56 93 GLY A N 1
ATOM 731 C CA . GLY A 1 93 ? 20.665 15.289 -8.843 1.00 84.56 93 GLY A CA 1
ATOM 732 C C . GLY A 1 93 ? 19.665 14.786 -9.891 1.00 84.56 93 GLY A C 1
ATOM 733 O O . GLY A 1 93 ? 18.977 15.602 -10.498 1.00 84.56 93 GLY A O 1
ATOM 734 N N . LYS A 1 94 ? 19.508 13.469 -10.083 1.00 87.69 94 LYS A N 1
ATOM 735 C CA . LYS A 1 94 ? 18.529 12.905 -11.039 1.00 87.69 94 LYS A CA 1
ATOM 736 C C . LYS A 1 94 ? 17.099 12.808 -10.503 1.00 87.69 94 LYS A C 1
ATOM 738 O O . LYS A 1 94 ? 16.192 12.509 -11.273 1.00 87.69 94 LYS A O 1
ATOM 743 N N . GLY A 1 95 ? 16.893 13.016 -9.200 1.00 89.75 95 GLY A N 1
ATOM 744 C CA . GLY A 1 95 ? 15.560 13.005 -8.587 1.00 89.75 95 GLY A CA 1
ATOM 745 C C . GLY A 1 95 ? 14.836 11.656 -8.677 1.00 89.75 95 GLY A C 1
ATOM 746 O O . GLY A 1 95 ? 13.607 11.618 -8.632 1.00 89.75 95 GLY A O 1
ATOM 747 N N . LEU A 1 96 ? 15.574 10.550 -8.830 1.00 90.88 96 LEU A N 1
ATOM 748 C CA . LEU A 1 96 ? 14.978 9.233 -9.046 1.00 90.88 96 LEU A CA 1
ATOM 749 C C . LEU A 1 96 ? 14.243 8.777 -7.787 1.00 90.88 96 LEU A C 1
ATOM 751 O O . LEU A 1 96 ? 14.813 8.800 -6.699 1.00 90.88 96 LEU A O 1
ATOM 755 N N . GLN A 1 97 ? 13.000 8.337 -7.948 1.00 93.44 97 GLN A N 1
ATOM 756 C CA . GLN A 1 97 ? 12.249 7.667 -6.887 1.00 93.44 97 GLN A CA 1
ATOM 757 C C . GLN A 1 97 ? 12.634 6.185 -6.820 1.00 93.44 97 GLN A C 1
ATOM 759 O O . GLN A 1 97 ? 13.215 5.650 -7.761 1.00 93.44 97 GLN A O 1
ATOM 764 N N . SER A 1 98 ? 12.307 5.513 -5.715 1.00 94.19 98 SER A N 1
ATOM 765 C CA . SER A 1 98 ? 12.519 4.068 -5.546 1.00 94.19 98 SER A CA 1
ATOM 766 C C . SER A 1 98 ? 11.271 3.421 -4.926 1.00 94.19 98 SER A C 1
ATOM 768 O O . SER A 1 98 ? 11.231 3.209 -3.711 1.00 94.19 98 SER A O 1
ATOM 770 N N . PRO A 1 99 ? 10.221 3.159 -5.732 1.00 94.69 99 PRO A N 1
ATOM 771 C CA . PRO A 1 99 ? 8.964 2.574 -5.257 1.00 94.69 99 PRO A CA 1
ATOM 772 C C . PRO A 1 99 ? 9.209 1.217 -4.586 1.00 94.69 99 PRO A C 1
ATOM 774 O O . PRO A 1 99 ? 9.876 0.359 -5.170 1.00 94.69 99 PRO A O 1
ATOM 777 N N . SER A 1 100 ? 8.721 1.040 -3.353 1.00 95.31 100 SER A N 1
ATOM 778 C CA . SER A 1 100 ? 8.961 -0.142 -2.498 1.00 95.31 100 SER A CA 1
ATOM 779 C C . SER A 1 100 ? 10.438 -0.561 -2.387 1.00 95.31 100 SER A C 1
ATOM 781 O O . SER A 1 100 ? 10.754 -1.737 -2.242 1.00 95.31 100 SER A O 1
ATOM 783 N N . ALA A 1 101 ? 11.381 0.376 -2.533 1.00 95.25 101 ALA A N 1
ATOM 784 C CA . ALA A 1 101 ? 12.812 0.080 -2.659 1.00 95.25 101 ALA A CA 1
ATOM 785 C C . ALA A 1 101 ? 13.191 -0.915 -3.780 1.00 95.25 101 ALA A C 1
ATOM 787 O O . ALA A 1 101 ? 14.267 -1.514 -3.746 1.00 95.25 101 ALA A O 1
ATOM 788 N N . GLY A 1 102 ? 12.334 -1.081 -4.789 1.00 93.62 102 GLY A N 1
ATOM 789 C CA . GLY A 1 102 ? 12.558 -1.990 -5.912 1.00 93.62 102 GLY A CA 1
ATOM 790 C C . GLY A 1 102 ? 12.189 -3.454 -5.655 1.00 93.62 102 GLY A C 1
ATOM 791 O O . GLY A 1 102 ? 12.460 -4.280 -6.528 1.00 93.62 102 GLY A O 1
ATOM 792 N N . VAL A 1 103 ? 11.561 -3.782 -4.519 1.00 94.62 103 VAL A N 1
ATOM 793 C CA . VAL A 1 103 ? 11.083 -5.135 -4.196 1.00 94.62 103 VAL A CA 1
ATOM 794 C C . VAL A 1 103 ? 9.634 -5.095 -3.713 1.00 94.62 103 VAL A C 1
ATOM 796 O O . VAL A 1 103 ? 9.252 -4.204 -2.960 1.00 94.62 103 VAL A O 1
ATOM 799 N N . ILE A 1 104 ? 8.828 -6.050 -4.170 1.00 92.62 104 ILE A N 1
ATOM 800 C CA . ILE A 1 104 ? 7.467 -6.311 -3.689 1.00 92.62 104 ILE A CA 1
ATOM 801 C C . ILE A 1 104 ? 7.309 -7.801 -3.424 1.00 92.62 104 ILE A C 1
ATOM 803 O O . ILE A 1 104 ? 7.997 -8.576 -4.132 1.00 92.62 104 ILE A O 1
#

Foldseek 3Di:
DDDDDDDDDDDDPVVVDPPVVVVVVVVVVVVVVVVVVVLLVVLVCPQHDVVQVVQVVVVHHDPVRVVVVPDDPPDDDDDPQQCVQPPHADDVPPRDGQGSVVDD

Secondary structure (DSSP, 8-state):
---------S--HHHHS-HHHHHHHHHHHHHHHHHHHHHHHHHHTTT-HHHHHHHHTTT---HHHHHHHHSPTT-----SSTTTTTT--BSTTS-B--GGGG--

Sequence (104 aa):
MAKVILHPIGSSVEEALAGQDYETNVARMKERTAKLDGRRAEVHEGWGPKYVERVHKKGKMTSWERIEALKDPGSDVFPINSFVNYGKTFGDGKGLQSPSAGVI

Radius of gyration: 22.07 Å; chains: 1; bounding box: 53×42×55 Å

pLDDT: mean 93.66, std 5.28, range [61.94, 98.56]